Protein AF-A0A8T5BLR6-F1 (afdb_monomer_lite)

Radius of gyration: 15.78 Å; chains: 1; bounding box: 39×28×41 Å

pLDDT: mean 94.46, std 5.16, range [67.62, 98.44]

Foldseek 3Di:
DDDDDDDDPVQWPDWDWDADPPGPFIWIWTDGPVDIDIDTRQVVVQVVVQVCCCVPPPPAPHWFWQWDQAPDDDPPHDRIHGHTDPDDPVVRVVVVVVND

Structure (mmCIF, N/CA/C/O backbone):
data_AF-A0A8T5BLR6-F1
#
_entry.id   AF-A0A8T5BLR6-F1
#
loop_
_atom_site.group_PDB
_atom_site.id
_atom_site.type_symbol
_atom_site.label_atom_id
_atom_site.label_alt_id
_atom_site.label_comp_id
_atom_site.label_asym_id
_atom_site.label_entity_id
_atom_site.label_seq_id
_atom_site.pdbx_PDB_ins_code
_atom_site.Cartn_x
_atom_site.Cartn_y
_atom_site.Cartn_z
_atom_site.occupancy
_atom_site.B_iso_or_equiv
_atom_site.auth_seq_id
_atom_site.auth_comp_id
_atom_site.auth_asym_id
_atom_site.auth_atom_id
_atom_site.pdbx_PDB_model_num
ATOM 1 N N . MET A 1 1 ? -15.734 18.078 1.841 1.00 67.62 1 MET A N 1
ATOM 2 C CA . MET A 1 1 ? -15.212 16.892 2.564 1.00 67.62 1 MET A CA 1
ATOM 3 C C . MET A 1 1 ? -15.008 15.767 1.565 1.00 67.62 1 MET A C 1
ATOM 5 O O . MET A 1 1 ? -15.809 15.668 0.646 1.00 67.62 1 MET A O 1
ATOM 9 N N . LYS A 1 2 ? -13.951 14.957 1.706 1.00 80.88 2 LYS A N 1
ATOM 10 C CA . LYS A 1 2 ? -13.783 13.746 0.886 1.00 80.88 2 LYS A CA 1
ATOM 11 C C . LYS A 1 2 ? -14.778 12.685 1.364 1.00 80.88 2 LYS A C 1
ATOM 13 O O . LYS A 1 2 ? -14.943 12.523 2.572 1.00 80.88 2 LYS A O 1
ATOM 18 N N . GLU A 1 3 ? -15.423 11.986 0.438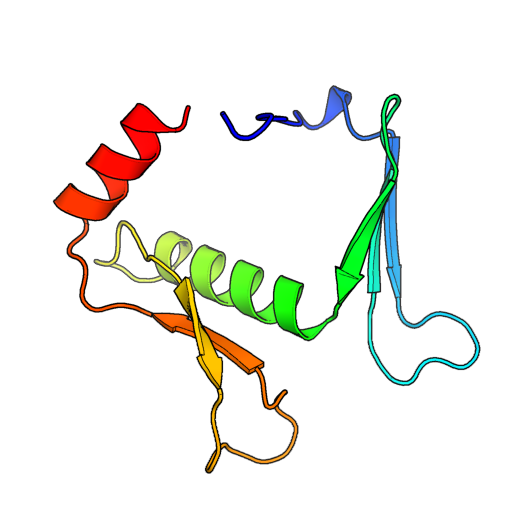 1.00 85.69 3 GLU A N 1
ATOM 19 C CA . GLU A 1 3 ? -16.255 10.827 0.762 1.00 85.69 3 GLU A CA 1
ATOM 20 C C . GLU A 1 3 ? -15.366 9.698 1.307 1.00 85.69 3 GLU A C 1
ATOM 22 O O . GLU A 1 3 ? -14.329 9.377 0.720 1.00 85.69 3 GLU A O 1
ATOM 27 N N . LYS A 1 4 ? -15.741 9.126 2.456 1.00 86.12 4 LYS A N 1
ATOM 28 C CA . LYS A 1 4 ? -15.026 8.014 3.090 1.00 86.12 4 LYS A CA 1
ATOM 29 C C . LYS A 1 4 ? -15.803 6.730 2.838 1.00 86.12 4 LYS A C 1
ATOM 31 O O . LYS A 1 4 ? -16.990 6.667 3.136 1.00 86.12 4 LYS A O 1
ATOM 36 N N . ILE A 1 5 ? -15.125 5.707 2.325 1.00 88.88 5 ILE A N 1
ATOM 37 C CA . ILE A 1 5 ? -15.721 4.388 2.107 1.00 88.88 5 ILE A CA 1
ATOM 38 C C . ILE A 1 5 ? -14.807 3.344 2.740 1.00 88.88 5 ILE A C 1
ATOM 40 O O . ILE A 1 5 ? -13.622 3.282 2.415 1.00 88.88 5 ILE A O 1
ATOM 44 N N . ALA A 1 6 ? -15.371 2.537 3.635 1.00 89.62 6 ALA A N 1
ATOM 45 C CA . ALA A 1 6 ? -14.694 1.431 4.296 1.00 89.62 6 ALA A CA 1
ATOM 46 C C . ALA A 1 6 ? -15.351 0.112 3.877 1.00 89.62 6 ALA A C 1
ATOM 48 O O . ALA A 1 6 ? -16.574 -0.003 3.918 1.00 89.62 6 ALA A O 1
ATOM 49 N N . PHE A 1 7 ? -14.536 -0.873 3.501 1.00 90.75 7 PHE A N 1
ATOM 50 C CA . PHE A 1 7 ? -14.997 -2.207 3.120 1.00 90.75 7 PHE A CA 1
ATOM 51 C C . PHE A 1 7 ? -14.553 -3.234 4.150 1.00 90.75 7 PHE A C 1
ATOM 53 O O . PHE A 1 7 ? -13.367 -3.349 4.456 1.00 90.75 7 PHE A O 1
ATOM 60 N N . ARG A 1 8 ? -15.505 -4.008 4.664 1.00 93.38 8 ARG A N 1
ATOM 61 C CA . ARG A 1 8 ? -15.253 -5.265 5.373 1.00 93.38 8 ARG A CA 1
ATOM 62 C C . ARG A 1 8 ? -15.224 -6.391 4.343 1.00 93.38 8 ARG A C 1
ATOM 64 O O . ARG A 1 8 ? -15.778 -6.247 3.258 1.00 93.38 8 ARG A O 1
ATOM 71 N N . ASN A 1 9 ? -14.673 -7.551 4.697 1.00 95.00 9 ASN A N 1
ATOM 72 C CA . ASN A 1 9 ? -14.638 -8.694 3.773 1.00 95.00 9 ASN A CA 1
ATOM 73 C C . ASN A 1 9 ? -16.026 -9.060 3.217 1.00 95.00 9 ASN A C 1
ATOM 75 O O . ASN A 1 9 ? -16.135 -9.390 2.045 1.00 95.00 9 ASN A O 1
ATOM 79 N N . ARG A 1 10 ? -17.087 -8.946 4.030 1.00 95.50 10 ARG A N 1
ATOM 80 C CA . ARG A 1 10 ? -18.473 -9.214 3.603 1.00 95.50 10 ARG A CA 1
ATOM 81 C C . ARG A 1 10 ? -19.022 -8.211 2.579 1.00 95.50 10 ARG A C 1
ATOM 83 O O . ARG A 1 10 ? -20.018 -8.507 1.938 1.00 95.50 10 ARG A O 1
ATOM 90 N N . ASP A 1 11 ? -18.402 -7.037 2.469 1.00 95.44 11 ASP A N 1
ATOM 91 C CA . ASP A 1 11 ? -18.806 -5.978 1.541 1.00 95.44 11 ASP A CA 1
ATOM 92 C C . ASP A 1 11 ? -18.090 -6.136 0.176 1.00 95.44 11 ASP A C 1
ATOM 94 O O . ASP A 1 11 ? -18.377 -5.405 -0.772 1.00 95.44 11 ASP A O 1
ATOM 98 N N . VAL A 1 12 ? -17.143 -7.082 0.062 1.00 97.44 12 VAL A N 1
ATOM 99 C CA . VAL A 1 12 ? -16.398 -7.394 -1.167 1.00 97.44 12 VAL A CA 1
ATOM 100 C C . VAL A 1 12 ? -17.002 -8.629 -1.829 1.00 97.44 12 VAL A C 1
ATOM 102 O O . VAL A 1 12 ? -16.966 -9.721 -1.270 1.00 97.44 12 VAL A O 1
ATOM 105 N N . LYS A 1 13 ? -17.508 -8.475 -3.056 1.00 97.94 13 LYS A N 1
ATOM 106 C CA . LYS A 1 13 ? -18.078 -9.582 -3.840 1.00 97.94 13 LYS A CA 1
ATOM 107 C C . LYS A 1 13 ? -17.002 -10.514 -4.370 1.00 97.94 13 LYS A C 1
ATOM 109 O O . LYS A 1 13 ? -17.119 -11.730 -4.270 1.00 97.94 13 LYS A O 1
ATOM 114 N N . ARG A 1 14 ? -15.968 -9.933 -4.979 1.00 98.19 14 ARG A N 1
ATOM 115 C CA . ARG A 1 14 ? -14.804 -10.654 -5.500 1.00 98.19 14 ARG A CA 1
ATOM 116 C C . ARG A 1 14 ? -13.627 -9.714 -5.718 1.00 98.19 14 ARG A C 1
ATOM 118 O O . ARG A 1 14 ? -13.792 -8.498 -5.829 1.00 98.19 14 ARG A O 1
ATOM 125 N N . VAL A 1 15 ? -12.448 -10.313 -5.841 1.00 98.12 15 VAL A N 1
ATOM 126 C CA . VAL A 1 15 ? -11.218 -9.637 -6.250 1.00 98.12 15 VAL A CA 1
ATOM 127 C C . VAL A 1 15 ? -10.655 -10.357 -7.473 1.00 98.12 15 VAL A C 1
ATOM 129 O O . VAL A 1 15 ? -10.495 -11.574 -7.447 1.00 98.12 15 VAL A O 1
ATOM 132 N N . LEU A 1 16 ? -10.363 -9.618 -8.543 1.00 98.38 16 LEU A N 1
ATOM 133 C CA . LEU A 1 16 ? -9.686 -10.131 -9.736 1.00 98.38 16 LEU A CA 1
ATOM 134 C C . LEU A 1 16 ? -8.247 -9.621 -9.741 1.00 98.38 16 LEU A C 1
ATOM 136 O O . LEU A 1 16 ? -8.017 -8.415 -9.635 1.00 98.38 16 LEU A O 1
ATOM 140 N N . ILE A 1 17 ? -7.284 -10.533 -9.865 1.00 98.06 17 ILE A N 1
ATOM 141 C CA . ILE A 1 17 ? -5.854 -10.219 -9.882 1.00 98.06 17 ILE A CA 1
ATOM 142 C C . ILE A 1 17 ? -5.235 -10.897 -11.096 1.00 98.06 17 ILE A C 1
ATOM 144 O O . ILE A 1 17 ? -5.311 -12.115 -11.234 1.00 98.06 17 ILE A O 1
ATOM 148 N N . GLY A 1 18 ? -4.623 -10.113 -11.975 1.00 97.50 18 GLY A N 1
ATOM 149 C CA . GLY A 1 18 ? -3.984 -10.634 -13.178 1.00 97.50 18 GLY A CA 1
ATOM 150 C C . GLY A 1 18 ? -3.58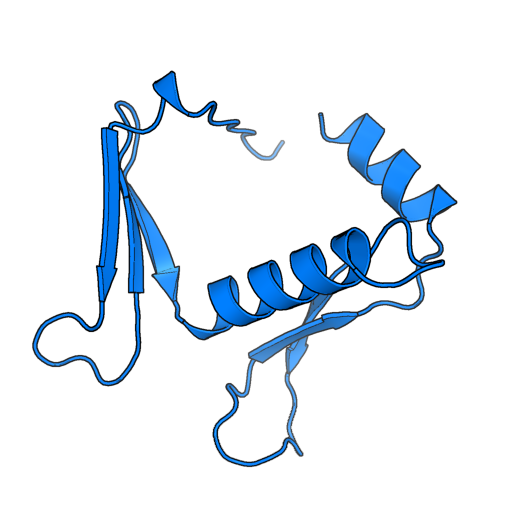2 -9.529 -14.141 1.00 97.50 18 GLY A 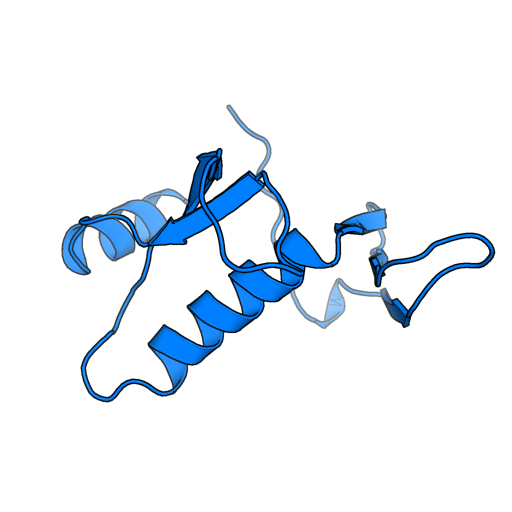C 1
ATOM 151 O O . GLY A 1 18 ? -3.755 -8.344 -13.853 1.00 97.50 18 GLY A O 1
ATOM 152 N N . VAL A 1 19 ? -3.036 -9.919 -15.288 1.00 97.38 19 VAL A N 1
ATOM 153 C CA . VAL A 1 19 ? -2.741 -9.007 -16.398 1.00 97.38 19 VAL A CA 1
ATOM 154 C C . VAL A 1 19 ? -3.911 -9.091 -17.382 1.00 97.38 19 VAL A C 1
ATOM 156 O O . VAL A 1 19 ? -4.114 -10.160 -17.956 1.00 97.38 19 VAL A O 1
ATOM 159 N N . PRO A 1 20 ? -4.718 -8.025 -17.556 1.00 96.31 20 PRO A N 1
ATOM 160 C CA . PRO A 1 20 ? -5.806 -8.048 -18.528 1.00 96.31 20 PRO A CA 1
ATOM 161 C C . PRO A 1 20 ? -5.280 -8.218 -19.957 1.00 96.31 20 PRO A C 1
ATOM 163 O O . PRO A 1 20 ? -4.126 -7.892 -20.248 1.00 96.31 20 PRO A O 1
ATOM 166 N N . GLU A 1 21 ? -6.145 -8.656 -20.870 1.00 96.19 21 GLU A N 1
ATOM 167 C CA . GLU A 1 21 ? -5.798 -8.734 -22.290 1.00 96.19 21 GLU A CA 1
ATOM 168 C C . GLU A 1 21 ? -5.255 -7.389 -22.796 1.00 96.19 21 GLU A C 1
ATOM 170 O O . GLU A 1 21 ? -5.755 -6.317 -22.440 1.00 96.19 21 GLU A O 1
ATOM 175 N N . ASN A 1 22 ? -4.197 -7.442 -23.608 1.00 93.25 22 ASN A N 1
ATOM 176 C CA . ASN A 1 22 ? -3.506 -6.276 -24.176 1.00 93.25 22 ASN A CA 1
ATOM 177 C C . ASN A 1 22 ? -2.849 -5.323 -23.156 1.00 93.25 22 ASN A C 1
ATOM 179 O O . ASN A 1 22 ? -2.448 -4.215 -23.516 1.00 93.25 22 ASN A O 1
ATOM 183 N N . HIS A 1 23 ? -2.689 -5.735 -21.896 1.00 93.25 23 HIS A N 1
ATOM 184 C CA . HIS A 1 23 ? -1.955 -4.975 -20.885 1.00 93.25 23 HIS A CA 1
ATOM 185 C C . HIS A 1 23 ? -0.585 -5.598 -20.614 1.00 93.25 23 HIS A C 1
ATOM 187 O O . HIS A 1 23 ? -0.381 -6.798 -20.753 1.00 93.25 23 HIS A O 1
ATOM 193 N N . LYS A 1 24 ? 0.373 -4.764 -20.199 1.00 91.88 24 LYS A N 1
ATOM 194 C CA . LYS A 1 24 ? 1.724 -5.213 -19.813 1.00 91.88 24 LYS A CA 1
ATOM 195 C C . LYS A 1 24 ? 1.884 -5.459 -18.313 1.00 91.88 24 LYS A C 1
ATOM 197 O O . LYS A 1 24 ? 2.860 -6.069 -17.899 1.00 91.88 24 LYS A O 1
ATOM 202 N N . HIS A 1 25 ? 0.960 -4.935 -17.513 1.00 93.75 25 HIS A N 1
ATOM 203 C CA . HIS A 1 25 ? 1.102 -4.808 -16.065 1.00 93.75 25 HIS A CA 1
ATOM 204 C C . HIS A 1 25 ? -0.118 -5.355 -15.343 1.00 93.75 25 HIS A C 1
ATOM 206 O O . HIS A 1 25 ? -1.240 -5.287 -15.855 1.00 93.75 25 HIS A O 1
ATOM 212 N N . LEU A 1 26 ? 0.105 -5.813 -14.118 1.00 95.25 26 LEU A N 1
ATOM 213 C CA . LEU A 1 26 ? -0.924 -6.366 -13.254 1.00 95.25 26 LEU A CA 1
ATOM 214 C C . LEU A 1 26 ? -2.004 -5.321 -12.927 1.00 95.25 26 LEU A C 1
ATOM 216 O O . LEU A 1 26 ? -1.768 -4.105 -12.856 1.00 95.25 26 LEU A O 1
ATOM 220 N N . ARG A 1 27 ? -3.226 -5.807 -12.733 1.00 97.44 27 ARG A N 1
ATOM 221 C CA . ARG A 1 27 ? -4.345 -5.069 -12.155 1.00 97.44 27 ARG A CA 1
ATOM 222 C C . ARG A 1 27 ? -4.901 -5.843 -10.973 1.00 97.44 27 ARG A C 1
ATOM 224 O O . ARG A 1 27 ? -4.953 -7.071 -10.998 1.00 97.44 27 ARG A O 1
ATOM 231 N N . VAL A 1 28 ? -5.331 -5.099 -9.960 1.00 98.12 28 VAL A N 1
ATOM 232 C CA . VAL A 1 28 ? -6.170 -5.616 -8.878 1.00 98.12 28 VAL A CA 1
ATOM 233 C C . VAL A 1 28 ? -7.499 -4.894 -8.955 1.00 98.12 28 VAL A C 1
ATOM 235 O O . VAL A 1 28 ? -7.544 -3.669 -8.854 1.00 98.12 28 VAL A O 1
ATOM 238 N N . ILE A 1 29 ? -8.569 -5.650 -9.163 1.00 98.06 29 ILE A N 1
ATOM 239 C CA . ILE A 1 29 ? -9.927 -5.126 -9.267 1.00 98.06 29 ILE A CA 1
ATOM 240 C C . ILE A 1 29 ? -10.726 -5.655 -8.086 1.00 98.06 29 ILE A C 1
ATOM 242 O O . ILE A 1 29 ? -10.852 -6.866 -7.931 1.00 98.06 29 ILE A O 1
ATOM 246 N N . ILE A 1 30 ? -11.264 -4.756 -7.266 1.00 97.69 30 ILE A N 1
ATOM 247 C CA . ILE A 1 30 ? -12.160 -5.083 -6.155 1.00 97.69 30 ILE A CA 1
ATOM 248 C C . ILE A 1 30 ? -13.576 -4.696 -6.569 1.00 97.69 30 ILE A C 1
ATOM 250 O O . ILE A 1 30 ? -13.844 -3.527 -6.850 1.00 97.69 30 ILE A O 1
ATOM 254 N N . GLU A 1 31 ? -14.474 -5.674 -6.599 1.00 98.06 31 GLU A N 1
ATOM 255 C CA . GLU A 1 31 ? -15.889 -5.473 -6.902 1.00 98.06 31 GLU A CA 1
ATOM 256 C C . GLU A 1 31 ? -16.719 -5.547 -5.617 1.00 98.06 31 GLU A C 1
ATOM 258 O O . GLU A 1 31 ? -16.572 -6.479 -4.822 1.00 98.06 31 GLU A O 1
ATOM 263 N N . THR A 1 32 ? -17.596 -4.565 -5.416 1.00 96.69 32 THR A N 1
ATOM 264 C CA . THR A 1 32 ? -18.515 -4.467 -4.269 1.00 96.69 32 THR A CA 1
ATOM 265 C C . THR A 1 32 ? -19.944 -4.237 -4.762 1.00 96.69 32 THR A C 1
ATOM 267 O O . THR A 1 32 ? -20.186 -4.159 -5.966 1.00 96.69 32 THR A O 1
ATOM 270 N N . ASP A 1 33 ? -20.921 -4.133 -3.859 1.00 93.00 33 ASP A N 1
ATOM 271 C CA . ASP A 1 33 ? -22.289 -3.743 -4.240 1.00 93.00 33 ASP A CA 1
ATOM 272 C C . ASP A 1 33 ? -22.391 -2.318 -4.787 1.00 93.00 33 ASP A C 1
ATOM 274 O O . ASP A 1 33 ? -23.276 -2.027 -5.585 1.00 93.00 33 ASP A O 1
ATOM 278 N N . GLN A 1 34 ? -21.490 -1.434 -4.362 1.00 91.31 34 GLN A N 1
ATOM 279 C CA . GLN A 1 34 ? -21.591 -0.003 -4.640 1.00 91.31 34 GLN A CA 1
ATOM 280 C C . GLN A 1 34 ? -20.688 0.440 -5.790 1.00 91.31 34 GLN A C 1
ATOM 282 O O . GLN A 1 34 ? -21.024 1.380 -6.505 1.00 91.31 34 GLN A O 1
ATOM 287 N N . LYS A 1 35 ? -19.513 -0.184 -5.946 1.00 93.94 35 LYS A N 1
ATOM 288 C CA . LYS A 1 35 ? -18.514 0.253 -6.928 1.00 93.94 35 LYS A CA 1
ATOM 289 C C . LYS A 1 35 ? -17.510 -0.831 -7.299 1.00 93.94 35 LYS A C 1
ATOM 291 O O . LYS A 1 35 ? -17.272 -1.779 -6.555 1.00 93.94 35 LYS A O 1
ATOM 296 N N . ILE A 1 36 ? -16.853 -0.603 -8.432 1.00 97.00 36 ILE A N 1
ATOM 297 C CA . ILE A 1 36 ? -15.661 -1.330 -8.865 1.00 97.00 36 ILE A CA 1
ATOM 298 C C . ILE A 1 36 ? -14.449 -0.423 -8.651 1.00 97.00 36 ILE A C 1
ATOM 300 O O . ILE A 1 36 ? -14.440 0.729 -9.082 1.00 97.00 36 ILE A O 1
ATOM 304 N N . ILE A 1 37 ? -13.425 -0.936 -7.974 1.00 96.75 37 ILE A N 1
ATOM 305 C CA . ILE A 1 37 ? -12.185 -0.216 -7.672 1.00 96.75 37 ILE A CA 1
ATOM 306 C C . ILE A 1 37 ? -11.054 -0.908 -8.418 1.00 96.75 37 ILE A C 1
ATOM 308 O O . ILE A 1 37 ? -10.836 -2.102 -8.228 1.00 96.75 37 ILE A O 1
ATOM 312 N N . VAL A 1 38 ? -10.328 -0.165 -9.251 1.00 97.31 38 VAL A N 1
ATOM 313 C CA . VAL A 1 38 ? -9.228 -0.694 -10.065 1.00 97.31 38 VAL A CA 1
ATOM 314 C C . VAL A 1 38 ? -7.913 -0.088 -9.598 1.00 97.31 38 VAL A C 1
ATOM 316 O O . VAL A 1 38 ? -7.743 1.129 -9.613 1.00 97.31 38 VAL A O 1
ATOM 319 N N . PHE A 1 39 ? -6.960 -0.939 -9.234 1.00 97.19 39 PHE A N 1
ATOM 320 C CA . PHE A 1 39 ? -5.608 -0.533 -8.883 1.00 97.19 39 PHE A CA 1
ATOM 321 C C . PHE A 1 39 ? -4.606 -0.961 -9.953 1.00 97.19 39 PHE A C 1
ATOM 323 O O . PHE A 1 39 ? -4.634 -2.088 -10.457 1.00 97.19 39 PHE A O 1
ATOM 330 N N . HIS A 1 40 ? -3.683 -0.055 -10.270 1.00 95.31 40 HIS A N 1
ATOM 331 C CA . HIS A 1 40 ? -2.497 -0.369 -11.061 1.00 95.31 40 HIS A CA 1
ATOM 332 C C . HIS A 1 40 ? -1.465 -1.106 -10.203 1.00 95.31 40 HIS A C 1
ATOM 334 O O . HIS A 1 40 ? -1.365 -0.860 -9.000 1.00 95.31 40 HIS A O 1
ATOM 340 N N . GLU A 1 41 ? -0.658 -1.949 -10.848 1.00 94.75 41 GLU A N 1
ATOM 341 C CA . GLU A 1 41 ? 0.424 -2.724 -10.229 1.00 94.75 41 GLU A CA 1
ATOM 342 C C . GLU A 1 41 ? 1.271 -1.904 -9.246 1.00 94.75 41 GLU A C 1
ATOM 344 O O . GLU A 1 41 ? 1.414 -2.294 -8.091 1.00 94.75 41 GLU A O 1
ATOM 349 N N . ALA A 1 42 ? 1.745 -0.722 -9.656 1.00 93.56 42 ALA A N 1
ATOM 350 C CA . ALA A 1 42 ? 2.588 0.130 -8.817 1.00 93.56 42 ALA A CA 1
ATOM 351 C C . ALA A 1 42 ? 1.898 0.596 -7.521 1.00 93.56 42 ALA A C 1
ATOM 353 O O . ALA A 1 42 ? 2.553 0.751 -6.492 1.00 93.56 42 ALA A O 1
ATOM 354 N N . VAL A 1 43 ? 0.578 0.808 -7.540 1.00 96.50 43 VAL A N 1
ATOM 355 C CA . VAL A 1 43 ? -0.166 1.219 -6.340 1.00 96.50 43 VAL A CA 1
ATOM 356 C C . VAL A 1 43 ? -0.226 0.063 -5.346 1.00 96.50 43 VAL A C 1
ATOM 358 O O . VAL A 1 43 ? 0.116 0.243 -4.180 1.00 96.50 43 VAL A O 1
ATOM 361 N N . ILE A 1 44 ? -0.581 -1.137 -5.813 1.00 96.62 44 ILE A N 1
ATOM 362 C CA . ILE A 1 44 ? -0.641 -2.332 -4.961 1.00 96.62 44 ILE A CA 1
ATOM 363 C C . ILE A 1 44 ? 0.743 -2.717 -4.453 1.00 96.62 44 ILE A C 1
ATOM 365 O O . ILE A 1 44 ? 0.875 -3.008 -3.272 1.00 96.62 44 ILE A O 1
ATOM 369 N N . ALA A 1 45 ? 1.777 -2.655 -5.293 1.00 94.94 45 ALA A N 1
ATOM 370 C CA . ALA A 1 45 ? 3.148 -2.937 -4.878 1.00 94.94 45 ALA A CA 1
ATOM 371 C C . ALA A 1 45 ? 3.590 -2.030 -3.716 1.00 94.94 45 ALA A C 1
ATOM 373 O O . ALA A 1 45 ? 4.170 -2.509 -2.742 1.00 94.94 45 ALA A O 1
ATOM 374 N N . ASN A 1 46 ? 3.259 -0.736 -3.773 1.00 96.94 46 ASN A N 1
ATOM 375 C CA . ASN A 1 46 ? 3.553 0.195 -2.685 1.00 96.94 46 ASN A CA 1
ATOM 376 C C . ASN A 1 46 ? 2.737 -0.103 -1.417 1.00 96.94 46 ASN A C 1
ATOM 378 O O . ASN A 1 46 ? 3.304 -0.110 -0.328 1.00 96.94 46 ASN A O 1
ATOM 382 N N . ILE A 1 47 ? 1.438 -0.396 -1.546 1.00 97.38 47 ILE A N 1
ATOM 383 C CA . ILE A 1 47 ? 0.584 -0.757 -0.400 1.00 97.38 47 ILE A CA 1
ATOM 384 C C . ILE A 1 47 ? 1.089 -2.035 0.272 1.00 97.38 47 ILE A C 1
ATOM 386 O O . ILE A 1 47 ? 1.247 -2.060 1.489 1.00 97.38 47 ILE A O 1
ATOM 390 N N . VAL A 1 48 ? 1.375 -3.079 -0.513 1.00 97.56 48 VAL A N 1
ATOM 391 C CA . VAL A 1 48 ? 1.913 -4.351 -0.015 1.00 97.56 48 VAL A CA 1
ATOM 392 C C . VAL A 1 48 ? 3.231 -4.110 0.704 1.00 97.56 48 VAL A C 1
ATOM 394 O O . VAL A 1 48 ? 3.389 -4.583 1.821 1.00 97.56 48 VAL A O 1
ATOM 397 N N . ARG A 1 49 ? 4.141 -3.311 0.133 1.00 96.69 49 ARG A N 1
ATOM 398 C CA . ARG A 1 49 ? 5.399 -2.955 0.799 1.00 96.69 49 ARG A CA 1
ATOM 399 C C . ARG A 1 49 ? 5.166 -2.272 2.147 1.00 96.69 49 ARG A C 1
ATOM 401 O O . ARG A 1 49 ? 5.738 -2.717 3.135 1.00 96.69 49 ARG A O 1
ATOM 408 N N . GLY A 1 50 ? 4.322 -1.241 2.207 1.00 98.00 50 GLY A N 1
ATOM 409 C CA . GLY A 1 50 ? 4.010 -0.548 3.463 1.00 98.00 50 GLY A CA 1
ATOM 410 C C . GLY A 1 50 ? 3.380 -1.474 4.508 1.00 98.00 50 GLY A C 1
ATOM 411 O O . GLY A 1 50 ? 3.802 -1.486 5.664 1.00 98.00 50 GLY A O 1
ATOM 412 N N . PHE A 1 51 ? 2.426 -2.309 4.086 1.00 98.38 51 PHE A N 1
ATOM 413 C CA . PHE A 1 51 ? 1.795 -3.314 4.942 1.00 98.38 51 PHE A CA 1
ATOM 414 C C . PHE A 1 51 ? 2.819 -4.317 5.479 1.00 98.38 51 PHE A C 1
ATOM 416 O O . PHE A 1 51 ? 2.852 -4.581 6.679 1.00 98.38 51 PHE A O 1
ATOM 423 N N . THR A 1 52 ? 3.674 -4.856 4.608 1.00 98.44 52 THR A N 1
ATOM 424 C CA . THR A 1 52 ? 4.728 -5.794 4.990 1.00 98.44 52 THR A CA 1
ATOM 425 C C . THR A 1 52 ? 5.699 -5.146 5.968 1.00 98.44 52 THR A C 1
ATOM 427 O O . THR A 1 52 ? 5.961 -5.753 6.996 1.00 98.44 52 THR A O 1
ATOM 430 N N . ILE A 1 53 ? 6.159 -3.910 5.728 1.00 97.94 53 ILE A N 1
ATOM 431 C CA . ILE A 1 53 ? 7.057 -3.189 6.647 1.00 97.94 53 ILE A CA 1
ATOM 432 C C . ILE A 1 53 ? 6.479 -3.162 8.063 1.00 97.94 53 ILE A C 1
ATOM 434 O O . ILE A 1 53 ? 7.127 -3.646 8.985 1.00 97.94 53 ILE A O 1
ATOM 438 N N . VAL A 1 54 ? 5.252 -2.665 8.234 1.00 98.06 54 VAL A N 1
ATOM 439 C CA . VAL A 1 54 ? 4.618 -2.584 9.561 1.00 98.06 54 VAL A CA 1
ATOM 440 C C . VAL A 1 54 ? 4.380 -3.975 10.150 1.00 98.06 54 VAL A C 1
ATOM 442 O O . VAL A 1 54 ? 4.514 -4.184 11.351 1.00 98.06 54 VAL A O 1
ATOM 445 N N . LYS A 1 55 ? 4.025 -4.957 9.315 1.00 98.38 55 LYS A N 1
ATOM 446 C CA . LYS A 1 55 ? 3.696 -6.299 9.797 1.00 98.38 55 LYS A CA 1
ATOM 447 C C . LYS A 1 55 ? 4.922 -7.119 10.205 1.00 98.38 55 LYS A C 1
ATOM 449 O O . LYS A 1 55 ? 4.781 -8.001 11.051 1.00 98.38 55 LYS A O 1
ATOM 454 N N . THR A 1 56 ? 6.079 -6.889 9.584 1.00 98.12 56 THR A N 1
ATOM 455 C CA . THR A 1 56 ? 7.250 -7.771 9.717 1.00 98.12 56 THR A CA 1
ATOM 456 C C . THR A 1 56 ? 8.481 -7.104 10.316 1.00 98.12 56 THR A C 1
ATOM 458 O O . THR A 1 56 ? 9.364 -7.816 10.786 1.00 98.12 56 THR A O 1
ATOM 461 N N . HIS A 1 57 ? 8.596 -5.775 10.292 1.00 97.38 57 HIS A N 1
ATOM 462 C CA . HIS A 1 57 ? 9.737 -5.093 10.900 1.00 97.38 57 HIS A CA 1
ATOM 463 C C . HIS A 1 57 ? 9.581 -5.069 12.434 1.00 97.38 57 HIS A C 1
ATOM 465 O O . HIS A 1 57 ? 8.518 -4.697 12.924 1.00 97.38 57 HIS A O 1
ATOM 471 N N . PRO A 1 58 ? 10.618 -5.408 13.225 1.00 97.00 58 PRO A N 1
ATOM 472 C CA . PRO A 1 58 ? 10.484 -5.617 14.674 1.00 97.00 58 PRO A CA 1
ATOM 473 C C . PRO A 1 58 ? 10.137 -4.357 15.483 1.00 97.00 58 PRO A C 1
ATOM 475 O O . PRO A 1 58 ? 9.731 -4.462 16.635 1.00 97.00 58 PRO A O 1
ATOM 478 N N . THR A 1 59 ? 10.335 -3.171 14.906 1.00 97.00 59 THR A N 1
ATOM 479 C CA . THR A 1 59 ? 10.207 -1.878 15.604 1.00 97.00 59 THR A CA 1
ATOM 480 C C . THR A 1 59 ? 9.381 -0.826 14.860 1.00 97.00 59 THR A C 1
ATOM 482 O O . THR A 1 59 ? 9.172 0.260 15.395 1.00 97.00 59 THR A O 1
ATOM 485 N N . VAL A 1 60 ? 8.931 -1.094 13.627 1.00 97.44 60 VAL A N 1
ATOM 486 C CA . VAL A 1 60 ? 8.142 -0.115 12.858 1.00 97.44 60 VAL A CA 1
ATOM 487 C C . VAL A 1 60 ? 6.665 -0.404 13.078 1.00 97.44 60 VAL A C 1
ATOM 489 O O . VAL A 1 60 ? 6.167 -1.445 12.669 1.00 97.44 60 VAL A O 1
ATOM 492 N N . GLU A 1 61 ? 5.964 0.535 13.708 1.00 97.19 61 GLU A N 1
ATOM 493 C CA . GLU A 1 61 ? 4.549 0.375 14.082 1.00 97.19 61 GLU A CA 1
ATOM 494 C C . GLU A 1 61 ? 3.582 1.086 13.125 1.00 97.19 61 GLU A C 1
ATOM 496 O O . GLU A 1 61 ? 2.405 0.742 13.058 1.00 97.19 61 GLU A O 1
ATOM 501 N N . ALA A 1 62 ? 4.064 2.077 12.376 1.00 98.06 62 ALA A N 1
ATOM 502 C CA . ALA A 1 62 ? 3.281 2.812 11.393 1.00 98.06 62 ALA A CA 1
ATOM 503 C C . ALA A 1 62 ? 4.199 3.371 10.302 1.00 98.06 62 ALA A C 1
ATOM 505 O O . ALA A 1 62 ? 5.357 3.698 10.565 1.00 98.06 62 ALA A O 1
ATOM 506 N N . VAL A 1 63 ? 3.672 3.493 9.085 1.00 98.06 63 VAL A N 1
ATOM 507 C CA . VAL A 1 63 ? 4.368 4.102 7.949 1.00 98.06 63 VAL A CA 1
ATOM 508 C C . VAL A 1 63 ? 3.378 4.914 7.123 1.00 98.06 63 VAL A C 1
ATOM 510 O O . VAL A 1 63 ? 2.248 4.485 6.892 1.00 98.06 63 VAL A O 1
ATOM 513 N N . GLU A 1 64 ? 3.804 6.087 6.671 1.00 98.25 64 GLU A N 1
ATOM 514 C CA . GLU A 1 64 ? 3.090 6.879 5.675 1.00 98.25 64 GLU A CA 1
ATOM 515 C C . GLU A 1 64 ? 3.833 6.771 4.347 1.00 98.25 64 GLU A C 1
ATOM 517 O O . GLU A 1 64 ? 5.052 6.929 4.306 1.00 98.25 64 GLU A O 1
ATOM 522 N N . LEU A 1 65 ? 3.096 6.519 3.264 1.00 98.00 65 LEU A N 1
ATOM 523 C CA . LEU A 1 65 ? 3.633 6.531 1.908 1.00 98.00 65 LEU A CA 1
ATOM 524 C C . LEU A 1 65 ? 3.004 7.685 1.125 1.00 98.00 65 LEU A C 1
ATOM 526 O O . LEU A 1 65 ? 1.785 7.743 0.967 1.00 98.00 65 LEU A O 1
ATOM 530 N N . GLU A 1 66 ? 3.836 8.574 0.595 1.00 97.56 66 GLU A N 1
ATOM 531 C CA . GLU A 1 66 ? 3.409 9.760 -0.146 1.00 97.56 66 GLU A CA 1
ATOM 532 C C . GLU A 1 66 ? 3.865 9.697 -1.605 1.00 97.56 66 GLU A C 1
ATOM 534 O O . GLU A 1 66 ? 4.964 9.233 -1.915 1.00 97.56 66 GLU A O 1
ATOM 539 N N . MET A 1 67 ? 3.017 10.177 -2.519 1.00 96.81 67 MET A N 1
ATOM 540 C CA . MET A 1 67 ? 3.331 10.217 -3.944 1.00 96.81 67 MET A CA 1
ATOM 541 C C . MET A 1 67 ? 4.537 11.114 -4.219 1.00 96.81 67 MET A C 1
ATOM 543 O O . MET A 1 67 ? 4.520 12.312 -3.943 1.00 96.81 67 MET A O 1
ATOM 547 N N . LYS A 1 68 ? 5.562 10.528 -4.836 1.00 95.56 68 LYS A N 1
ATOM 548 C CA . LYS A 1 68 ? 6.742 11.221 -5.341 1.00 95.56 68 LYS A CA 1
ATOM 549 C C . LYS A 1 68 ? 7.030 10.796 -6.773 1.00 95.56 68 LYS A C 1
ATOM 551 O O . LYS A 1 68 ? 6.847 9.639 -7.155 1.00 95.56 68 LYS A O 1
ATOM 556 N N . ARG A 1 69 ? 7.526 11.751 -7.556 1.00 94.88 69 ARG A N 1
ATOM 557 C CA . ARG A 1 69 ? 8.084 11.514 -8.888 1.00 94.88 69 ARG A CA 1
ATOM 558 C C . ARG A 1 69 ? 9.575 11.214 -8.751 1.00 94.88 69 ARG A C 1
ATOM 560 O O . ARG A 1 69 ? 10.333 12.078 -8.316 1.00 94.88 69 ARG A O 1
ATOM 567 N N . ILE A 1 70 ? 9.993 10.013 -9.130 1.00 91.75 70 ILE A N 1
ATOM 568 C CA . ILE A 1 70 ? 11.375 9.541 -9.042 1.00 91.75 70 ILE A CA 1
ATOM 569 C C . ILE A 1 70 ? 12.010 9.627 -10.430 1.00 91.75 70 ILE A C 1
ATOM 571 O O . ILE A 1 70 ? 11.667 8.862 -11.326 1.00 91.75 70 ILE A O 1
ATOM 575 N N . LYS A 1 71 ? 12.925 10.586 -10.611 1.00 84.50 71 LYS A N 1
ATOM 576 C CA . LYS A 1 71 ? 13.617 10.806 -11.893 1.00 84.50 71 LYS A CA 1
ATOM 577 C C . LYS A 1 71 ? 14.771 9.823 -12.124 1.00 84.50 71 LYS A C 1
ATOM 579 O O . LYS A 1 71 ? 15.000 9.420 -13.256 1.00 84.50 71 LYS A O 1
ATOM 584 N N . GLU A 1 72 ? 15.458 9.421 -11.057 1.00 83.69 72 GLU A N 1
ATOM 585 C CA . GLU A 1 72 ? 16.630 8.535 -11.097 1.00 83.69 72 GLU A CA 1
ATOM 586 C C . GLU A 1 72 ? 16.376 7.301 -10.223 1.00 83.69 72 GLU A C 1
ATOM 588 O O . GLU A 1 72 ? 16.884 7.164 -9.113 1.00 83.69 72 GLU A O 1
ATOM 593 N N . GLY A 1 73 ? 15.489 6.427 -10.701 1.00 81.19 73 GLY A N 1
ATOM 594 C CA . GLY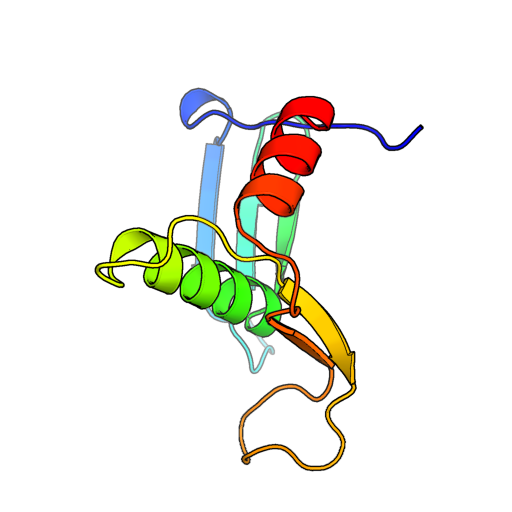 A 1 73 ? 15.133 5.177 -10.032 1.00 81.19 73 GLY A CA 1
ATOM 595 C C . GLY A 1 73 ? 15.828 3.964 -10.647 1.00 81.19 73 GLY A C 1
ATOM 596 O O . GLY A 1 73 ? 16.288 3.993 -11.788 1.00 81.19 73 GLY A O 1
ATOM 597 N N . LYS A 1 74 ? 15.852 2.851 -9.907 1.00 84.81 74 LYS A N 1
ATOM 598 C CA . LYS A 1 74 ? 16.234 1.547 -10.464 1.00 84.81 74 LYS A CA 1
ATOM 599 C C . LYS A 1 74 ? 15.309 1.191 -11.638 1.00 84.81 74 LYS A C 1
ATOM 601 O O . LYS A 1 74 ? 14.103 1.432 -11.581 1.00 84.81 74 LYS A O 1
ATOM 606 N N . GLY A 1 75 ? 15.867 0.578 -12.682 1.00 83.12 75 GLY A N 1
ATOM 607 C CA . GLY A 1 75 ? 15.084 0.090 -13.819 1.00 83.12 75 GLY A CA 1
ATOM 608 C C . GLY A 1 75 ? 13.986 -0.897 -13.399 1.00 83.12 75 GLY A C 1
ATOM 609 O O . GLY A 1 75 ? 14.163 -1.671 -12.457 1.00 83.12 75 GLY A O 1
ATOM 610 N N . GLY A 1 76 ? 12.851 -0.859 -14.104 1.00 82.81 76 GLY A N 1
ATOM 611 C CA . GLY A 1 76 ? 11.687 -1.720 -13.844 1.00 82.81 76 GLY A CA 1
ATOM 612 C C . GLY A 1 76 ? 10.663 -1.147 -12.860 1.00 82.81 76 GLY A C 1
ATOM 613 O O . GLY A 1 76 ? 9.620 -1.758 -12.648 1.00 82.81 76 GLY A O 1
ATOM 614 N N . PHE A 1 77 ? 10.920 0.029 -12.291 1.00 85.12 77 PHE A N 1
ATOM 615 C CA . PHE A 1 77 ? 9.983 0.705 -11.404 1.00 85.12 77 PHE A CA 1
ATOM 616 C C . PHE A 1 77 ? 9.211 1.825 -12.112 1.00 85.12 77 PHE A C 1
ATOM 618 O O . PHE A 1 77 ? 9.705 2.443 -13.055 1.00 85.12 77 PHE A O 1
ATOM 625 N N . ALA A 1 78 ? 8.001 2.114 -11.628 1.00 87.38 78 ALA A N 1
ATOM 626 C CA . ALA A 1 78 ? 7.215 3.245 -12.108 1.00 87.38 78 ALA A CA 1
ATOM 627 C C . ALA A 1 78 ? 7.868 4.584 -11.722 1.00 87.38 78 ALA A C 1
ATOM 629 O O . ALA A 1 78 ? 8.443 4.714 -10.640 1.00 87.38 78 ALA A O 1
ATOM 630 N N . GLU A 1 79 ? 7.724 5.587 -12.593 1.00 91.25 79 GLU A N 1
ATOM 631 C CA . GLU A 1 79 ? 8.196 6.960 -12.360 1.00 91.25 79 GLU A CA 1
ATOM 632 C C . GLU A 1 79 ? 7.523 7.602 -11.138 1.00 91.25 79 GLU A C 1
ATOM 634 O O . GLU A 1 79 ? 8.163 8.311 -10.365 1.00 91.25 79 GLU A O 1
ATO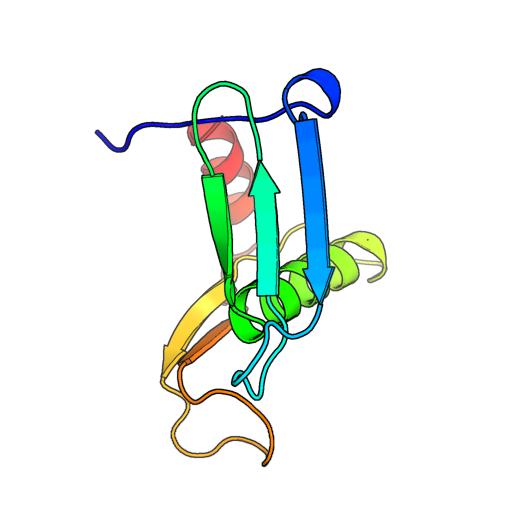M 639 N N . PHE A 1 80 ? 6.231 7.336 -10.940 1.00 94.31 80 PHE A N 1
ATOM 640 C CA . PHE A 1 80 ? 5.479 7.793 -9.776 1.00 94.31 80 PHE A CA 1
ATOM 641 C C . PHE A 1 80 ? 5.331 6.650 -8.779 1.00 94.31 80 PHE A C 1
ATOM 643 O O . PHE A 1 80 ? 4.802 5.586 -9.112 1.00 94.31 80 PHE A O 1
ATOM 650 N N . GLN A 1 81 ? 5.778 6.878 -7.549 1.00 94.38 81 GLN A N 1
ATOM 651 C CA . GLN A 1 81 ? 5.725 5.896 -6.468 1.00 94.38 81 GLN A CA 1
ATOM 652 C C . GLN A 1 81 ? 5.206 6.531 -5.190 1.00 94.38 81 GLN A C 1
ATOM 654 O O . GLN A 1 81 ? 5.306 7.741 -5.018 1.00 94.38 81 GLN A O 1
ATOM 659 N N . LEU A 1 82 ? 4.679 5.711 -4.284 1.00 96.81 82 LEU A N 1
ATOM 660 C CA . LEU A 1 82 ? 4.392 6.141 -2.920 1.00 96.81 82 LEU A CA 1
ATOM 661 C C . LEU A 1 82 ? 5.602 5.795 -2.049 1.00 96.81 82 LEU A C 1
ATOM 663 O O . LEU A 1 82 ? 5.883 4.617 -1.868 1.00 96.81 82 LEU A O 1
ATOM 667 N N . ILE A 1 83 ? 6.324 6.783 -1.536 1.00 95.94 83 ILE A N 1
ATOM 668 C CA . ILE A 1 83 ? 7.566 6.598 -0.771 1.00 95.94 83 ILE A CA 1
ATOM 669 C C . ILE A 1 83 ? 7.353 7.014 0.680 1.00 95.94 83 ILE A C 1
ATOM 671 O O . ILE A 1 83 ? 6.599 7.947 0.951 1.00 95.94 83 ILE A O 1
ATOM 675 N N . GLU A 1 84 ? 8.040 6.332 1.590 1.00 96.75 84 GLU A N 1
ATOM 676 C CA . GLU A 1 84 ? 8.070 6.619 3.017 1.00 96.75 84 GLU A CA 1
ATOM 677 C C . GLU A 1 84 ? 8.344 8.103 3.280 1.00 96.75 84 GLU A C 1
ATOM 679 O O . GLU A 1 84 ? 9.236 8.724 2.683 1.00 96.75 84 GLU A O 1
ATOM 684 N N . THR A 1 85 ? 7.553 8.682 4.176 1.00 97.38 85 THR A N 1
ATOM 685 C CA . THR A 1 85 ? 7.811 10.018 4.712 1.00 97.38 85 THR A CA 1
ATOM 686 C C . THR A 1 85 ? 8.603 9.924 6.013 1.00 97.38 85 THR A C 1
ATOM 688 O O . THR A 1 85 ? 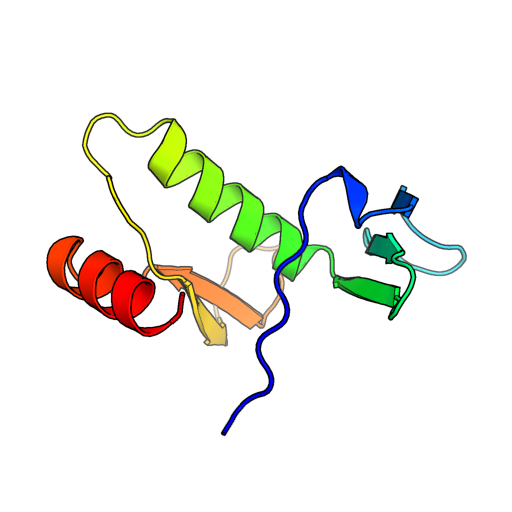8.794 8.849 6.578 1.00 97.38 85 THR A O 1
ATOM 691 N N . ASN A 1 86 ? 9.070 11.072 6.503 1.00 96.19 86 ASN A N 1
ATOM 692 C CA . ASN A 1 86 ? 9.785 11.159 7.777 1.00 96.19 86 ASN A CA 1
ATOM 693 C C . ASN A 1 86 ? 8.838 11.363 8.976 1.00 96.19 86 ASN A C 1
ATOM 695 O O . ASN A 1 86 ? 9.309 11.715 10.058 1.00 96.19 86 ASN A O 1
ATOM 699 N N . LYS A 1 87 ? 7.514 11.213 8.802 1.00 97.38 87 LYS A N 1
ATOM 700 C CA . LYS A 1 87 ? 6.570 11.332 9.923 1.00 97.38 87 LYS A CA 1
ATOM 701 C C . LYS A 1 87 ? 6.815 10.214 10.931 1.00 97.38 87 LYS A C 1
ATOM 703 O O . LYS A 1 87 ? 7.016 9.060 10.558 1.00 97.38 87 LYS A O 1
ATOM 708 N N . ASN A 1 88 ? 6.774 10.558 12.215 1.00 97.25 88 ASN A N 1
ATOM 709 C CA . ASN A 1 88 ? 6.890 9.560 13.273 1.00 97.25 88 ASN A CA 1
ATOM 710 C C . ASN A 1 88 ? 5.571 8.797 13.472 1.00 97.25 88 ASN A C 1
ATOM 712 O O . ASN A 1 88 ? 4.503 9.211 13.006 1.00 97.25 88 ASN A O 1
ATOM 716 N N . LYS A 1 89 ? 5.646 7.667 14.182 1.00 97.50 89 LYS A N 1
ATOM 717 C CA . LYS A 1 89 ? 4.495 6.781 14.381 1.00 97.50 89 LYS A CA 1
ATOM 718 C C . LYS A 1 89 ? 3.346 7.473 15.117 1.00 97.50 89 LYS A C 1
ATOM 720 O O . LYS A 1 89 ? 2.192 7.257 14.761 1.00 97.50 89 LYS A O 1
ATOM 725 N N . GLU A 1 90 ? 3.637 8.339 16.087 1.00 98.19 90 GLU A N 1
ATOM 726 C CA . GLU A 1 90 ? 2.624 9.034 16.882 1.00 98.19 90 GLU A CA 1
ATOM 727 C C . GLU A 1 90 ? 1.794 9.988 16.015 1.00 98.19 90 GLU A C 1
ATOM 729 O O . GLU A 1 90 ? 0.567 10.030 16.131 1.00 98.19 90 GLU A O 1
ATOM 734 N N . GLN A 1 91 ? 2.447 10.720 15.108 1.00 98.06 91 GLN A N 1
ATOM 735 C CA . GLN A 1 91 ? 1.785 11.590 14.136 1.00 98.06 91 GLN A CA 1
ATOM 736 C C . GLN A 1 91 ? 0.885 10.782 13.201 1.00 98.06 91 GLN A C 1
ATOM 738 O O . GLN A 1 91 ? -0.287 11.124 13.038 1.00 98.06 91 GLN A O 1
ATOM 743 N N . ILE A 1 92 ? 1.408 9.688 12.640 1.00 98.19 92 ILE A N 1
ATOM 744 C CA . ILE A 1 92 ? 0.668 8.842 11.696 1.00 98.19 92 ILE A CA 1
ATOM 745 C C . ILE A 1 92 ? -0.562 8.228 12.377 1.00 98.19 92 ILE A C 1
ATOM 747 O O . ILE A 1 92 ? -1.670 8.335 11.856 1.00 98.19 92 ILE A O 1
ATOM 751 N N . ILE A 1 93 ? -0.408 7.652 13.571 1.00 98.00 93 ILE A N 1
ATOM 752 C CA . ILE A 1 93 ? -1.511 7.034 14.326 1.00 98.00 93 ILE A CA 1
ATOM 753 C C . ILE A 1 93 ? -2.579 8.070 14.698 1.00 98.00 93 ILE A C 1
ATOM 755 O O . ILE A 1 93 ? -3.780 7.787 14.608 1.00 98.00 93 ILE A O 1
ATOM 759 N N . LYS A 1 94 ? -2.169 9.287 15.078 1.00 98.12 94 LYS A N 1
ATOM 760 C CA . LYS A 1 94 ? -3.100 10.383 15.367 1.00 98.12 94 LYS A CA 1
ATOM 761 C C . LYS A 1 94 ? -3.881 10.795 14.119 1.00 98.12 94 LYS A C 1
ATOM 763 O O . LYS A 1 94 ? -5.092 10.980 14.198 1.00 98.12 94 LYS A O 1
ATOM 768 N N . GLU A 1 95 ? -3.217 10.918 12.972 1.00 96.50 95 GLU A N 1
ATOM 769 C CA . GLU A 1 95 ? -3.886 11.207 11.699 1.00 96.50 95 GLU A CA 1
ATOM 770 C C . GLU A 1 95 ? -4.857 10.088 11.306 1.00 96.50 95 GLU A C 1
ATOM 772 O O . GLU A 1 95 ? -6.004 10.380 10.970 1.00 96.50 95 GLU A O 1
ATOM 777 N N . MET A 1 96 ? -4.456 8.819 11.435 1.00 95.38 96 MET A N 1
ATOM 778 C CA . MET A 1 96 ? -5.334 7.668 11.192 1.00 95.38 96 MET A CA 1
ATOM 779 C C . MET A 1 96 ? -6.583 7.706 12.077 1.00 95.38 96 MET A C 1
ATOM 781 O O . MET A 1 96 ? -7.686 7.539 11.565 1.00 95.38 96 MET A O 1
ATOM 785 N N . SER A 1 97 ? -6.424 7.996 13.371 1.00 96.00 97 SER A N 1
ATOM 786 C CA . SER A 1 97 ? -7.531 8.097 14.336 1.00 96.00 97 SER A CA 1
ATOM 787 C C . SER A 1 97 ? -8.539 9.199 13.992 1.00 96.00 97 SER A C 1
ATOM 789 O O . SER A 1 97 ? -9.705 9.081 14.338 1.00 96.00 97 SER A O 1
ATOM 791 N N . ASN A 1 98 ? -8.112 10.257 13.295 1.00 93.81 98 ASN A N 1
ATOM 792 C CA . ASN A 1 98 ? -9.005 11.325 12.827 1.00 93.81 98 ASN A CA 1
ATOM 793 C C . ASN A 1 98 ? -9.693 10.982 11.486 1.00 93.81 98 ASN A C 1
ATOM 795 O O . ASN A 1 98 ? -10.640 11.655 11.058 1.00 93.81 98 ASN A O 1
ATOM 799 N N . LEU A 1 99 ? -9.173 9.986 10.763 1.00 91.19 99 LEU A N 1
ATOM 800 C CA . LEU A 1 99 ? -9.663 9.571 9.450 1.00 91.19 99 LEU A CA 1
ATOM 801 C C . LEU A 1 99 ? -10.679 8.429 9.523 1.00 91.19 99 LEU A C 1
ATOM 803 O O . LEU A 1 99 ? -11.524 8.359 8.625 1.00 91.19 99 LEU A O 1
ATOM 807 N N . ILE A 1 100 ? -10.630 7.594 10.559 1.00 88.19 100 ILE A N 1
ATOM 808 C CA . ILE A 1 100 ? -11.642 6.566 10.855 1.00 88.19 100 ILE A CA 1
ATOM 809 C C . ILE A 1 100 ? -12.764 7.121 11.729 1.00 88.19 100 ILE A C 1
ATOM 811 O O . ILE A 1 100 ? -13.905 6.650 11.537 1.00 88.19 100 ILE A O 1
#

Secondary structure (DSSP, 8-state):
-PPP----GGGEEEEEEE--TT-SS-EEEEEESS-EEEEEHHHHHHHHHHHHHHHHSSS-----EEEEE-SSPPTTS-SEEEEE-S--HHHHHHHHHHH-

Sequence (100 aa):
MKEKIAFRNRDVKRVLIGVPENHKHLRVIIETDQKIIVFHEAVIANIVRGFTIVKTHPTVEAVELEMKRIKEGKGGFAEFQLIETNKNKEQIIKEMSNLI